Protein AF-A0A7Y2XX46-F1 (afdb_monomer_lite)

Secondary structure (DSSP, 8-state):
--PPP------------HHHHHHHHHHHHHHHHHHHHHHH---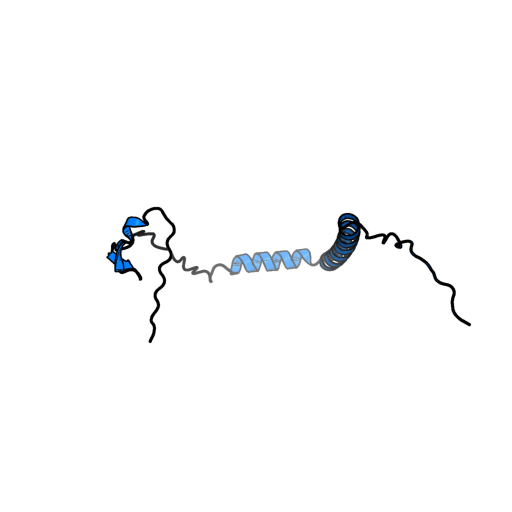-TTHHHHHHHHHHHHHH-TTS------------PPPPP-EEE-TT--EEEGGGGTTS----------

Structure (mmCIF, N/CA/C/O backbone):
data_AF-A0A7Y2XX46-F1
#
_entry.id   AF-A0A7Y2XX46-F1
#
loop_
_atom_site.group_PDB
_atom_site.id
_atom_site.type_symbol
_atom_site.label_atom_id
_atom_site.label_alt_id
_atom_site.label_comp_id
_atom_site.label_asym_id
_atom_site.label_entity_id
_atom_site.label_seq_id
_atom_site.pdbx_PDB_ins_code
_atom_site.Cartn_x
_atom_site.Cartn_y
_atom_site.Cartn_z
_atom_site.occupancy
_atom_site.B_iso_or_equiv
_atom_site.auth_seq_id
_atom_site.auth_comp_id
_atom_site.auth_asym_id
_atom_site.auth_atom_id
_atom_site.pdbx_PDB_model_num
ATOM 1 N N . MET A 1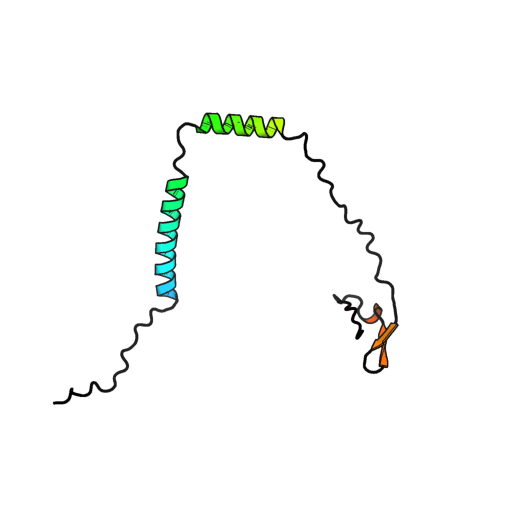 1 ? 26.111 -65.029 11.419 1.00 38.31 1 MET A N 1
ATOM 2 C CA . MET A 1 1 ? 25.556 -64.740 12.758 1.00 38.31 1 MET A CA 1
ATOM 3 C C . MET A 1 1 ? 25.451 -63.223 12.904 1.00 38.31 1 MET A C 1
ATOM 5 O O . MET A 1 1 ? 26.468 -62.581 13.097 1.00 38.31 1 MET A O 1
ATOM 9 N N . THR A 1 2 ? 24.393 -62.580 12.409 1.00 41.88 2 THR A N 1
ATOM 10 C CA . THR A 1 2 ? 23.126 -62.255 13.111 1.00 41.88 2 THR A CA 1
ATOM 11 C C . THR A 1 2 ? 23.346 -61.487 14.418 1.00 41.88 2 THR A C 1
ATOM 13 O O . THR A 1 2 ? 23.600 -62.084 15.461 1.00 41.88 2 THR A O 1
ATOM 16 N N . LEU A 1 3 ? 23.259 -60.157 14.315 1.00 48.88 3 LEU A N 1
ATOM 17 C CA . LEU A 1 3 ? 23.200 -59.212 15.432 1.00 48.88 3 LEU A CA 1
ATOM 18 C C . LEU A 1 3 ? 21.929 -59.459 16.272 1.00 48.88 3 LEU A C 1
ATOM 20 O O . LEU A 1 3 ? 20.891 -59.782 15.689 1.00 48.88 3 LEU A O 1
ATOM 24 N N . PRO A 1 4 ? 21.976 -59.302 17.608 1.00 58.38 4 PRO A N 1
ATOM 25 C CA . PRO A 1 4 ? 20.777 -59.326 18.439 1.00 58.38 4 PRO A CA 1
ATOM 26 C C . PRO A 1 4 ? 19.912 -58.065 18.224 1.00 58.38 4 PRO A C 1
ATOM 28 O O . PRO A 1 4 ? 20.443 -57.009 17.867 1.00 58.38 4 PRO A O 1
ATOM 31 N N . PRO A 1 5 ? 18.588 -58.155 18.450 1.00 49.84 5 PRO A N 1
ATOM 32 C CA . PRO A 1 5 ? 17.661 -57.051 18.250 1.00 49.84 5 PRO A CA 1
ATOM 33 C C . PRO A 1 5 ? 17.722 -56.089 19.442 1.00 49.84 5 PRO A C 1
ATOM 35 O O . PRO A 1 5 ? 17.411 -56.465 20.571 1.00 49.84 5 PRO A O 1
ATOM 38 N N . CYS A 1 6 ? 18.078 -54.829 19.198 1.00 46.66 6 CYS A N 1
ATOM 39 C CA . CYS A 1 6 ? 17.788 -53.761 20.150 1.00 46.66 6 CYS A CA 1
ATOM 40 C C . CYS A 1 6 ? 16.322 -53.367 19.974 1.00 46.66 6 CYS A C 1
ATOM 42 O O . CYS A 1 6 ? 15.992 -52.519 19.149 1.00 46.66 6 CYS A O 1
ATOM 44 N N . GLY A 1 7 ? 15.454 -54.047 20.722 1.00 43.91 7 GLY A N 1
ATOM 45 C CA . GLY A 1 7 ? 14.065 -53.656 20.892 1.00 43.91 7 GLY A CA 1
ATOM 46 C C . GLY A 1 7 ? 13.963 -52.290 21.568 1.00 43.91 7 GLY A C 1
ATOM 47 O O . GLY A 1 7 ? 14.549 -52.050 22.623 1.00 43.91 7 GLY A O 1
ATOM 48 N N . ASP A 1 8 ? 13.226 -51.402 20.912 1.00 53.75 8 ASP A N 1
ATOM 49 C CA . ASP A 1 8 ? 12.020 -50.771 21.446 1.00 53.75 8 ASP A CA 1
ATOM 50 C C . ASP A 1 8 ? 12.105 -50.244 22.884 1.00 53.75 8 ASP A C 1
ATOM 52 O O . ASP A 1 8 ? 11.287 -50.534 23.755 1.00 53.75 8 ASP A O 1
ATOM 56 N N . SER A 1 9 ? 13.065 -49.360 23.118 1.00 51.22 9 SER A N 1
ATOM 57 C CA . SER A 1 9 ? 12.806 -48.197 23.957 1.00 51.22 9 SER A CA 1
ATOM 58 C C . SER A 1 9 ? 13.076 -46.984 23.090 1.00 51.22 9 SER A C 1
ATOM 60 O O . SER A 1 9 ? 14.189 -46.885 22.564 1.00 51.22 9 SER A O 1
ATOM 62 N N . PRO A 1 10 ? 12.104 -46.071 22.886 1.00 47.88 10 PRO A N 1
ATOM 63 C CA . PRO A 1 10 ? 12.418 -44.827 22.221 1.00 47.88 10 PRO A CA 1
ATOM 64 C C . PRO A 1 10 ? 13.515 -44.193 23.062 1.00 47.88 10 PRO A C 1
ATOM 66 O O . PRO A 1 10 ? 13.294 -43.850 24.226 1.00 47.88 10 PRO A O 1
ATOM 69 N N . ALA A 1 11 ? 14.716 -44.103 22.481 1.00 49.25 11 ALA A N 1
ATOM 70 C CA . ALA A 1 11 ? 15.733 -43.186 22.937 1.00 49.25 11 ALA A CA 1
ATOM 71 C C . ALA A 1 11 ? 14.975 -41.884 23.142 1.00 49.25 11 ALA A C 1
ATOM 73 O O . ALA A 1 11 ? 14.457 -41.311 22.181 1.00 49.25 11 ALA A O 1
ATOM 74 N N . ARG A 1 12 ? 14.765 -41.521 24.411 1.00 46.00 12 ARG A N 1
ATOM 75 C CA . ARG A 1 12 ? 14.126 -40.275 24.785 1.00 46.00 12 ARG A CA 1
ATOM 76 C C . ARG A 1 12 ? 15.081 -39.250 24.220 1.00 46.00 12 ARG A C 1
ATOM 78 O O . ARG A 1 12 ? 16.130 -39.005 24.809 1.00 46.00 12 ARG A O 1
ATOM 85 N N . ALA A 1 13 ? 14.790 -38.808 23.000 1.00 45.38 13 ALA A N 1
ATOM 86 C CA . ALA A 1 13 ? 15.563 -37.811 22.318 1.00 45.38 13 ALA A CA 1
ATOM 87 C C . ALA A 1 13 ? 15.600 -36.675 23.323 1.00 45.38 13 ALA A C 1
ATOM 89 O O . ALA A 1 13 ? 14.556 -36.133 23.693 1.00 45.38 13 ALA A O 1
ATOM 90 N N . TYR A 1 14 ? 16.783 -36.406 23.865 1.00 48.09 14 TYR A N 1
ATOM 91 C CA . TYR A 1 14 ? 17.026 -35.146 24.523 1.00 48.09 14 TYR A CA 1
ATOM 92 C C . TYR A 1 14 ? 16.926 -34.131 23.390 1.00 48.09 14 TYR A C 1
ATOM 94 O O . TYR A 1 14 ? 17.906 -33.813 22.727 1.00 48.09 14 TYR A O 1
ATOM 102 N N . THR A 1 15 ? 15.692 -33.763 23.053 1.00 52.69 15 THR A N 1
ATOM 103 C CA . THR A 1 15 ? 15.393 -32.612 22.233 1.00 52.69 15 THR A CA 1
ATOM 104 C C . THR A 1 15 ? 15.639 -31.461 23.189 1.00 52.69 15 THR A C 1
ATOM 106 O O . THR A 1 15 ? 14.835 -31.291 24.114 1.00 52.69 15 THR A O 1
ATOM 109 N N . PRO A 1 16 ? 16.767 -30.741 23.075 1.00 54.69 16 PRO A N 1
ATOM 110 C CA . PRO A 1 16 ? 16.936 -29.541 23.871 1.00 54.69 16 PRO A CA 1
ATOM 111 C C . PRO A 1 16 ? 15.699 -28.683 23.616 1.00 54.69 16 PRO A C 1
ATOM 113 O O . PRO A 1 16 ? 15.259 -28.543 22.468 1.00 54.69 16 PRO A O 1
ATOM 116 N N . SER A 1 17 ? 15.068 -28.203 24.689 1.00 59.69 17 SER A N 1
ATOM 117 C CA . SER A 1 17 ? 13.914 -27.334 24.515 1.00 59.69 17 SER A CA 1
ATOM 118 C C . SER A 1 17 ? 14.369 -26.130 23.692 1.00 59.69 17 SER A C 1
ATOM 120 O O . SER A 1 17 ? 15.533 -25.725 23.764 1.00 59.69 17 SER A O 1
ATOM 122 N N . MET A 1 18 ? 13.472 -25.546 22.897 1.00 57.19 18 MET A N 1
ATOM 123 C CA . MET A 1 18 ? 13.805 -24.376 22.074 1.00 57.19 18 MET A CA 1
ATOM 124 C C . MET A 1 18 ? 14.480 -23.269 22.911 1.00 57.19 18 MET A C 1
ATOM 126 O O . MET A 1 18 ? 15.323 -22.536 22.411 1.00 57.19 18 MET A O 1
ATOM 130 N N . ASN A 1 19 ? 14.186 -23.210 24.215 1.00 59.97 19 ASN A N 1
ATOM 131 C CA . ASN A 1 19 ? 14.776 -22.268 25.162 1.00 59.97 19 ASN A CA 1
ATOM 132 C C . ASN A 1 19 ? 16.262 -22.544 25.472 1.00 59.97 19 ASN A C 1
ATOM 134 O O . ASN A 1 19 ? 17.027 -21.595 25.644 1.00 59.97 19 ASN A O 1
ATOM 138 N N . ASP A 1 20 ? 16.697 -23.807 25.485 1.00 59.88 20 ASP A N 1
ATOM 139 C CA . ASP A 1 20 ? 18.093 -24.191 25.747 1.00 59.88 20 ASP A CA 1
ATOM 140 C C . ASP A 1 20 ? 18.990 -23.943 24.526 1.00 59.88 20 ASP A C 1
ATOM 142 O O . ASP A 1 20 ? 20.129 -23.499 24.661 1.00 59.88 20 ASP A O 1
ATOM 146 N N . LEU A 1 21 ? 18.458 -24.141 23.316 1.00 57.97 21 LEU A N 1
ATOM 147 C CA . LEU A 1 21 ? 19.148 -23.745 22.083 1.00 57.97 21 LEU A CA 1
ATOM 148 C C . LEU A 1 21 ? 19.207 -22.221 21.938 1.00 57.97 21 LEU A C 1
ATOM 150 O O . LEU A 1 21 ? 20.245 -21.679 21.559 1.00 57.97 21 LEU A O 1
ATOM 154 N N . ASN A 1 22 ? 18.131 -21.518 22.299 1.00 58.56 22 ASN A N 1
ATOM 155 C CA . ASN A 1 22 ? 18.096 -20.058 22.254 1.00 58.56 22 ASN A CA 1
ATOM 156 C C . ASN A 1 22 ? 19.090 -19.421 23.235 1.00 58.56 22 ASN A C 1
ATOM 158 O O . ASN A 1 22 ? 19.658 -18.381 22.913 1.00 58.56 22 ASN A O 1
ATOM 162 N N . SER A 1 23 ? 19.350 -20.031 24.396 1.00 60.12 23 SER A N 1
ATOM 163 C CA . SER A 1 23 ? 20.339 -19.502 25.344 1.00 60.12 23 SER A CA 1
ATOM 164 C C . SER A 1 23 ? 21.777 -19.685 24.842 1.00 60.12 23 SER A C 1
ATOM 166 O O . SER A 1 23 ? 22.559 -18.734 24.872 1.00 60.12 23 SER A O 1
ATOM 168 N N . LEU A 1 24 ? 22.116 -20.853 24.287 1.00 57.91 24 LEU A N 1
ATOM 169 C CA . LEU A 1 24 ? 23.459 -21.133 23.764 1.00 57.91 24 LEU A CA 1
ATOM 170 C C . LEU A 1 24 ? 23.773 -20.363 22.471 1.00 57.91 24 LEU A C 1
ATOM 172 O O . LEU A 1 24 ? 24.897 -19.887 22.299 1.00 57.91 24 LEU A O 1
ATOM 176 N N . ILE A 1 25 ? 22.789 -20.190 21.581 1.00 60.12 25 ILE A N 1
ATOM 177 C CA . ILE A 1 25 ? 22.938 -19.373 20.365 1.00 60.12 25 ILE A CA 1
ATOM 178 C C . ILE A 1 25 ? 23.104 -17.897 20.738 1.00 60.12 25 ILE A C 1
ATOM 180 O O . ILE A 1 25 ? 23.987 -17.229 20.201 1.00 60.12 25 ILE A O 1
ATOM 184 N N . ASN A 1 26 ? 22.303 -17.388 21.679 1.00 57.94 26 ASN A N 1
ATOM 185 C CA . ASN A 1 26 ? 22.350 -15.982 22.071 1.00 57.94 26 ASN A CA 1
ATOM 186 C C . ASN A 1 26 ? 23.669 -15.634 22.782 1.00 57.94 26 ASN A C 1
ATOM 188 O O . ASN A 1 26 ? 24.323 -14.663 22.415 1.00 57.94 26 ASN A O 1
ATOM 192 N N . VAL A 1 27 ? 24.143 -16.468 23.714 1.00 62.47 27 VAL A N 1
ATOM 193 C CA . VAL A 1 27 ? 25.390 -16.189 24.453 1.00 62.47 27 VAL A CA 1
ATOM 194 C C . VAL A 1 27 ? 26.625 -16.235 23.545 1.00 62.47 27 VAL A C 1
ATOM 196 O O . VAL A 1 27 ? 27.466 -15.338 23.605 1.00 62.47 27 VAL A O 1
ATOM 199 N N . ASN A 1 28 ? 26.730 -17.22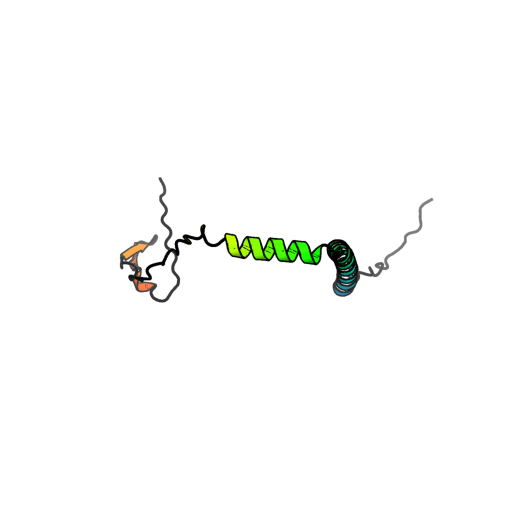1 22.647 1.00 68.44 28 ASN A N 1
ATOM 200 C CA . ASN A 1 28 ? 27.878 -17.301 21.735 1.00 68.44 28 ASN A CA 1
ATOM 201 C C . ASN A 1 28 ? 27.851 -16.212 20.656 1.00 68.44 28 ASN A C 1
ATOM 203 O O . ASN A 1 28 ? 28.904 -15.688 20.287 1.00 68.44 28 ASN A O 1
ATOM 207 N N . CYS A 1 29 ? 26.662 -15.836 20.176 1.00 61.62 29 CYS A N 1
ATOM 208 C CA . CYS A 1 29 ? 26.523 -14.751 19.211 1.00 61.62 29 CYS A CA 1
ATOM 209 C C . CYS A 1 29 ? 26.885 -13.401 19.843 1.00 61.62 29 CYS A C 1
ATOM 211 O O . CYS A 1 29 ? 27.634 -12.629 19.247 1.00 61.62 29 CYS A O 1
ATOM 213 N N . MET A 1 30 ? 26.450 -13.146 21.079 1.00 67.56 30 MET A N 1
ATOM 214 C CA . MET A 1 30 ? 26.755 -11.899 21.783 1.00 67.56 30 MET A CA 1
ATOM 215 C C . MET A 1 30 ? 28.246 -11.749 22.098 1.00 67.56 30 MET A C 1
ATOM 217 O O . MET A 1 30 ? 28.791 -10.668 21.892 1.00 67.56 30 MET A O 1
ATOM 221 N N . ASN A 1 31 ? 28.936 -12.828 22.479 1.00 69.62 31 ASN A N 1
ATOM 222 C CA . ASN A 1 31 ? 30.388 -12.788 22.691 1.00 69.62 31 ASN A CA 1
ATOM 223 C C . ASN A 1 31 ? 31.163 -12.572 21.376 1.00 69.62 31 ASN A C 1
ATOM 225 O O . ASN A 1 31 ? 32.127 -11.809 21.341 1.00 69.62 31 ASN A O 1
ATOM 229 N N . TYR A 1 32 ? 30.719 -13.179 20.267 1.00 68.00 32 TYR A N 1
ATOM 230 C CA . TYR A 1 32 ? 31.300 -12.934 18.940 1.00 68.00 32 TYR A CA 1
ATOM 231 C C . TYR A 1 32 ? 31.080 -11.488 18.465 1.00 68.00 32 TYR A C 1
ATOM 233 O O . TYR A 1 32 ? 31.970 -10.876 17.870 1.00 68.00 32 TYR A O 1
ATOM 241 N N . VAL A 1 33 ? 29.902 -10.925 18.742 1.00 69.69 33 VAL A N 1
ATOM 242 C CA . VAL A 1 33 ? 29.571 -9.531 18.433 1.00 69.69 33 VAL A CA 1
ATOM 243 C C . VAL A 1 33 ? 30.395 -8.573 19.297 1.00 69.69 33 VAL A C 1
ATOM 245 O O . VAL A 1 33 ? 30.965 -7.630 18.751 1.00 69.69 33 VAL A O 1
ATOM 248 N N . GLU A 1 34 ? 30.540 -8.829 20.600 1.00 69.56 34 GLU A N 1
ATOM 249 C CA . GLU A 1 34 ? 31.354 -8.000 21.498 1.00 69.56 34 GLU A CA 1
ATOM 250 C C . GLU A 1 34 ? 32.822 -7.935 21.075 1.00 69.56 34 GLU A C 1
ATOM 252 O O . GLU A 1 34 ? 33.383 -6.842 20.999 1.00 69.56 34 GLU A O 1
ATOM 257 N N . GLU A 1 35 ? 33.448 -9.071 20.766 1.00 67.38 35 GLU A N 1
ATOM 258 C CA . GLU A 1 35 ? 34.859 -9.092 20.359 1.00 67.38 35 GLU A CA 1
ATOM 259 C C . GLU A 1 35 ? 35.077 -8.329 19.043 1.00 67.38 35 GLU A C 1
ATOM 261 O O . GLU A 1 35 ? 36.031 -7.560 18.896 1.00 67.38 35 GLU A O 1
ATOM 266 N N . LYS A 1 36 ? 34.131 -8.435 18.104 1.00 61.69 36 LYS A N 1
ATOM 267 C CA . LYS A 1 36 ? 34.176 -7.700 16.831 1.00 61.69 36 LYS A CA 1
ATOM 268 C C . LYS A 1 36 ? 33.906 -6.198 17.005 1.00 61.69 36 LYS A C 1
ATOM 270 O O . LYS A 1 36 ? 34.439 -5.389 16.241 1.00 61.69 36 LYS A O 1
ATOM 275 N N . ILE A 1 37 ? 33.114 -5.818 18.011 1.00 64.50 37 ILE A N 1
ATOM 276 C CA . ILE A 1 37 ? 32.871 -4.423 18.405 1.00 64.50 37 ILE A CA 1
ATOM 277 C C . ILE A 1 37 ? 34.113 -3.833 19.088 1.00 64.50 37 ILE A C 1
ATOM 279 O O . ILE A 1 37 ? 34.549 -2.747 18.706 1.00 64.50 37 ILE A O 1
ATOM 283 N N . LYS A 1 38 ? 34.750 -4.560 20.017 1.00 60.88 38 LYS A N 1
ATOM 284 C CA . LYS A 1 38 ? 35.987 -4.131 20.699 1.00 60.88 38 LYS A CA 1
ATOM 285 C C . LYS A 1 38 ? 37.141 -3.943 19.716 1.00 60.88 38 LYS A C 1
ATOM 287 O O . LYS A 1 38 ? 37.852 -2.944 19.793 1.00 60.88 38 LYS A O 1
ATOM 292 N N . GLN A 1 39 ? 37.264 -4.823 18.720 1.00 64.62 39 GLN A N 1
ATOM 293 C CA . GLN A 1 39 ? 38.274 -4.694 17.664 1.00 64.62 39 GLN A CA 1
ATOM 294 C C . GLN A 1 39 ? 38.061 -3.452 16.773 1.00 64.62 39 GLN A C 1
ATOM 296 O O . GLN A 1 39 ? 39.023 -2.918 16.222 1.00 64.62 39 GLN A O 1
ATOM 301 N N . LYS A 1 40 ? 36.821 -2.951 16.660 1.00 57.00 40 LYS A N 1
ATOM 302 C CA . LYS A 1 40 ? 36.489 -1.693 15.962 1.00 57.00 40 LYS A CA 1
ATOM 303 C C . LYS A 1 40 ? 36.486 -0.449 16.860 1.00 57.00 40 LYS A C 1
ATOM 305 O O . LYS A 1 40 ? 36.402 0.655 16.331 1.00 57.00 40 LYS A O 1
ATOM 310 N N . LEU A 1 41 ? 36.616 -0.614 18.178 1.00 61.03 41 LEU A N 1
ATOM 311 C CA . LEU A 1 41 ? 36.703 0.462 19.175 1.00 61.03 41 LEU A CA 1
ATOM 312 C C . LEU A 1 41 ? 38.128 0.662 19.718 1.00 61.03 41 LEU A C 1
ATOM 314 O O . LEU A 1 41 ? 38.315 1.356 20.715 1.00 61.03 41 LEU A O 1
ATOM 318 N N . ASN A 1 42 ? 39.152 0.104 19.060 1.00 53.75 42 ASN A N 1
ATOM 319 C CA . ASN A 1 42 ? 40.529 0.542 19.273 1.00 53.75 42 ASN A CA 1
ATOM 320 C C . ASN A 1 42 ? 40.679 1.947 18.677 1.00 53.75 42 ASN A C 1
ATOM 322 O O . ASN A 1 42 ? 40.893 2.101 17.476 1.00 53.75 42 ASN A O 1
ATOM 326 N N . ILE A 1 43 ? 40.475 2.960 19.516 1.00 60.56 43 ILE A N 1
ATOM 327 C CA . ILE A 1 43 ? 40.547 4.376 19.166 1.00 60.56 43 ILE A CA 1
ATOM 328 C C . ILE A 1 43 ? 41.989 4.845 19.434 1.00 60.56 43 ILE A C 1
ATOM 330 O O . ILE A 1 43 ? 42.348 5.078 20.590 1.00 60.56 43 ILE A O 1
ATOM 334 N N . PRO A 1 44 ? 42.851 4.958 18.404 1.00 53.59 44 PRO A N 1
ATOM 335 C CA . PRO A 1 44 ? 44.208 5.473 18.562 1.00 53.59 44 PRO A CA 1
ATOM 336 C C . PRO A 1 44 ? 44.179 6.981 18.868 1.00 53.59 44 PRO A C 1
ATOM 338 O O . PRO A 1 44 ? 43.196 7.658 18.573 1.00 53.59 44 PRO A O 1
ATOM 341 N N . GLN A 1 45 ? 45.278 7.537 19.397 1.00 63.03 45 GLN A N 1
ATOM 342 C CA . GLN A 1 45 ? 45.462 8.941 19.838 1.00 63.03 45 GLN A CA 1
ATOM 343 C C . GLN A 1 45 ? 45.139 10.057 18.806 1.00 63.03 45 GLN A C 1
ATOM 345 O O . GLN A 1 45 ? 45.386 11.235 19.051 1.00 63.03 45 GLN A O 1
ATOM 350 N N . HIS A 1 46 ? 44.594 9.715 17.640 1.00 57.47 46 HIS A N 1
ATOM 351 C CA . HIS A 1 46 ? 44.163 10.607 16.567 1.00 57.47 46 HIS A CA 1
ATOM 352 C C . HIS A 1 46 ? 42.772 11.238 16.793 1.00 57.47 46 HIS A C 1
ATOM 354 O O . HIS A 1 46 ? 42.300 11.973 15.924 1.00 57.47 46 HIS A O 1
ATOM 360 N N . ASN A 1 47 ? 42.140 11.026 17.960 1.00 62.22 47 ASN A N 1
ATOM 361 C CA . ASN A 1 47 ? 40.858 11.645 18.347 1.00 62.22 47 ASN A CA 1
ATOM 362 C C . ASN A 1 47 ? 40.829 13.170 18.158 1.00 62.22 47 ASN A C 1
ATOM 364 O O . ASN A 1 47 ? 39.801 13.724 17.779 1.00 62.22 47 ASN A O 1
ATOM 368 N N . SER A 1 48 ? 41.964 13.843 18.365 1.00 66.44 48 SER A N 1
ATOM 369 C CA . SER A 1 48 ? 42.051 15.298 18.212 1.00 66.44 48 SER A CA 1
ATOM 370 C C . SER A 1 48 ? 41.999 15.742 16.741 1.00 66.44 48 SER A C 1
ATOM 372 O O . SER A 1 48 ? 41.369 16.740 16.410 1.00 66.44 48 SER A O 1
ATOM 374 N N . VAL A 1 49 ? 42.590 14.966 15.825 1.00 78.50 49 VAL A N 1
ATOM 375 C CA . VAL A 1 49 ? 42.607 15.293 14.386 1.00 78.50 49 VAL A CA 1
ATOM 376 C C . VAL A 1 49 ? 41.254 14.993 13.742 1.00 78.50 49 VAL A C 1
ATOM 378 O O . VAL A 1 49 ? 40.763 15.778 12.935 1.00 78.50 49 VAL A O 1
ATOM 381 N N . ILE A 1 50 ? 40.616 13.892 14.145 1.00 80.50 50 ILE A N 1
ATOM 382 C CA . ILE A 1 50 ? 39.279 13.512 13.670 1.00 80.50 50 ILE A CA 1
ATOM 383 C C . ILE A 1 50 ? 38.249 14.575 14.067 1.00 80.50 50 ILE A C 1
ATOM 385 O O . ILE A 1 50 ? 37.413 14.949 13.247 1.00 80.50 50 ILE A O 1
ATOM 389 N N . LEU A 1 51 ? 38.350 15.116 15.286 1.00 75.31 51 LEU A N 1
ATOM 390 C CA . LEU A 1 51 ? 37.461 16.174 15.758 1.00 75.31 51 LEU A CA 1
ATOM 391 C C . LEU A 1 51 ? 37.625 17.460 14.940 1.00 75.31 51 LEU A C 1
ATOM 393 O O . LEU A 1 51 ? 36.625 18.063 14.567 1.00 75.31 51 LEU A O 1
ATOM 397 N N . VAL A 1 52 ? 38.858 17.836 14.586 1.00 81.88 52 VAL A N 1
ATOM 398 C CA . VAL A 1 52 ? 39.130 19.016 13.747 1.00 81.88 52 VAL A CA 1
ATOM 399 C C . VAL A 1 52 ? 38.595 18.838 12.324 1.00 81.88 52 VAL A C 1
ATOM 401 O O . VAL A 1 52 ? 37.958 19.749 11.804 1.00 81.88 52 VAL A O 1
ATOM 404 N N . ILE A 1 53 ? 38.782 17.667 11.705 1.00 82.75 53 ILE A N 1
ATOM 405 C CA . ILE A 1 53 ? 38.263 17.380 10.355 1.00 82.75 53 ILE A CA 1
ATOM 406 C C . ILE A 1 53 ? 36.728 17.393 10.343 1.00 82.75 53 ILE A C 1
ATOM 408 O O . ILE A 1 53 ? 36.121 17.931 9.418 1.00 82.75 53 ILE A O 1
ATOM 412 N N . LEU A 1 54 ? 36.096 16.853 11.387 1.00 80.38 54 LEU A N 1
ATOM 413 C CA . LEU A 1 54 ? 34.642 16.830 11.527 1.00 80.38 54 LEU A CA 1
ATOM 414 C C . LEU A 1 54 ? 34.069 18.243 11.735 1.00 80.38 54 LEU A C 1
ATOM 416 O O . LEU A 1 54 ? 33.084 18.601 11.091 1.00 80.38 54 LEU A O 1
ATOM 420 N N . LEU A 1 55 ? 34.721 19.076 12.553 1.00 80.94 55 LEU A N 1
ATOM 421 C CA . LEU A 1 55 ? 34.326 20.475 12.773 1.00 80.94 55 LEU A CA 1
ATOM 422 C C . LEU A 1 55 ? 34.488 21.322 11.504 1.00 80.94 55 LEU A C 1
ATOM 424 O O . LEU A 1 55 ? 33.601 22.104 11.164 1.00 80.94 55 LEU A O 1
ATOM 428 N N . PHE A 1 56 ? 35.593 21.135 10.777 1.00 80.31 56 PHE A N 1
ATOM 429 C CA . PHE A 1 56 ? 35.876 21.874 9.546 1.00 80.31 56 PHE A CA 1
ATOM 430 C C . PHE A 1 56 ? 34.960 21.447 8.393 1.00 80.31 56 PHE A C 1
ATOM 432 O O . PHE A 1 56 ? 34.489 22.295 7.641 1.00 80.31 56 PHE A O 1
ATOM 439 N N . GLY A 1 57 ? 34.641 20.151 8.298 1.00 77.12 57 GLY A N 1
ATOM 440 C CA . GLY A 1 57 ? 33.642 19.635 7.366 1.00 77.12 57 GLY A CA 1
ATOM 441 C C . GLY A 1 57 ? 32.276 20.271 7.616 1.00 77.12 57 GLY A C 1
ATOM 442 O O . GLY A 1 57 ? 31.725 20.907 6.728 1.00 77.12 57 GLY A O 1
ATOM 443 N N . ILE A 1 58 ? 31.754 20.199 8.842 1.00 76.81 58 ILE A N 1
ATOM 444 C CA . ILE A 1 58 ? 30.427 20.749 9.169 1.00 76.81 58 ILE A CA 1
ATOM 445 C C . ILE A 1 58 ? 30.351 22.268 8.915 1.00 76.81 58 ILE A C 1
ATOM 447 O O . ILE A 1 58 ? 29.329 22.748 8.429 1.00 76.81 58 ILE A O 1
ATOM 451 N N . LEU A 1 59 ? 31.433 23.017 9.173 1.00 73.88 59 LEU A N 1
ATOM 452 C CA . LEU A 1 59 ? 31.509 24.460 8.899 1.00 73.88 59 LEU A CA 1
ATOM 453 C C . LEU A 1 59 ? 31.543 24.808 7.399 1.00 73.88 59 LEU A C 1
ATOM 455 O O . LEU A 1 59 ? 31.027 25.856 7.016 1.00 73.88 59 LEU A O 1
ATOM 459 N N . PHE A 1 60 ? 32.114 23.946 6.551 1.00 66.81 60 PHE A N 1
ATOM 460 C CA . PHE A 1 60 ? 32.213 24.166 5.098 1.00 66.81 60 PHE A CA 1
ATOM 461 C C . PHE A 1 60 ? 31.114 23.476 4.269 1.00 66.81 60 PHE A C 1
ATOM 463 O O . PHE A 1 60 ? 31.005 23.739 3.072 1.00 66.81 60 PHE A O 1
ATOM 470 N N . LEU A 1 61 ? 30.261 22.644 4.876 1.00 65.62 61 LEU A N 1
ATOM 471 C CA . LEU A 1 61 ? 29.185 21.924 4.185 1.00 65.62 61 LEU A CA 1
ATOM 472 C C . LEU A 1 61 ? 27.872 22.693 3.859 1.00 65.62 61 LEU A C 1
ATOM 474 O O . LEU A 1 61 ? 27.089 22.134 3.087 1.00 65.62 61 LEU A O 1
ATOM 478 N N . PRO A 1 62 ? 27.540 23.914 4.345 1.00 61.88 62 PRO A N 1
ATOM 479 C CA . PRO A 1 62 ? 26.165 24.410 4.202 1.00 61.88 62 PRO A CA 1
ATOM 480 C C . PRO A 1 62 ? 25.828 25.050 2.840 1.00 61.88 62 PRO A C 1
ATOM 482 O O . PRO A 1 62 ? 24.761 25.637 2.698 1.00 61.88 62 PRO A O 1
ATOM 485 N N . SER A 1 63 ? 26.675 24.939 1.811 1.00 64.56 63 SER A N 1
ATOM 486 C CA . SER A 1 63 ? 26.399 25.525 0.482 1.00 64.56 63 SER A CA 1
ATOM 487 C C . SER A 1 63 ? 25.689 24.589 -0.512 1.00 64.56 63 SER A C 1
ATOM 489 O O . SER A 1 63 ? 25.397 25.014 -1.627 1.00 64.56 63 SER A O 1
ATOM 491 N N . LEU A 1 64 ? 25.364 23.343 -0.137 1.00 61.16 64 LEU A N 1
ATOM 492 C CA . LEU A 1 64 ? 24.776 22.352 -1.059 1.00 61.16 64 LEU A CA 1
ATOM 493 C C . LEU A 1 64 ? 23.400 21.792 -0.662 1.00 61.16 64 LEU A C 1
ATOM 495 O O . LEU A 1 64 ? 23.003 20.744 -1.166 1.00 61.16 64 LEU A O 1
ATOM 499 N N . SER A 1 65 ? 22.619 22.468 0.182 1.00 66.12 65 SER A N 1
ATOM 500 C CA . SER A 1 65 ? 21.260 21.998 0.494 1.00 66.12 65 SER A CA 1
ATOM 501 C C . SER A 1 65 ? 20.179 22.959 0.009 1.00 66.12 65 SER A C 1
ATOM 503 O O . SER A 1 65 ? 19.545 23.649 0.802 1.00 66.12 65 SER A O 1
ATOM 505 N N . ASN A 1 66 ? 19.891 22.928 -1.294 1.00 65.56 66 ASN A N 1
ATOM 506 C CA . ASN A 1 66 ? 18.528 23.18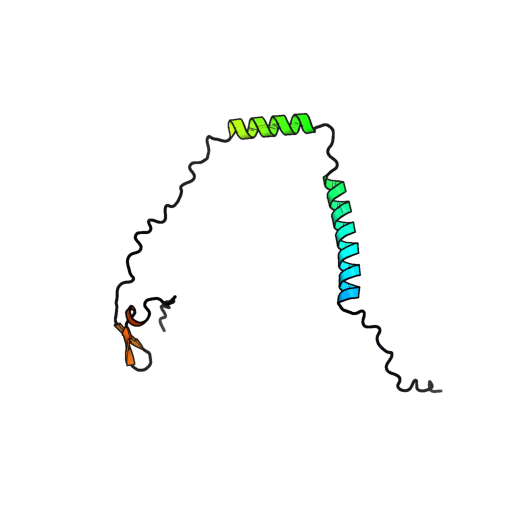4 -1.760 1.00 65.56 66 ASN A CA 1
ATOM 507 C C . ASN A 1 66 ? 17.742 21.881 -1.594 1.00 65.56 66 ASN A C 1
ATOM 509 O O . ASN A 1 66 ? 17.500 21.161 -2.560 1.00 65.56 66 ASN A O 1
ATOM 513 N N . ALA A 1 67 ? 17.402 21.529 -0.351 1.00 69.69 67 ALA A N 1
ATOM 514 C CA . ALA A 1 67 ? 16.444 20.461 -0.118 1.00 69.69 67 ALA A CA 1
ATOM 515 C C . ALA A 1 67 ? 15.082 20.977 -0.592 1.00 69.69 67 ALA A C 1
ATOM 517 O O . ALA A 1 67 ? 14.418 21.751 0.098 1.00 69.69 67 ALA A O 1
ATOM 518 N N . SER A 1 68 ? 14.698 20.608 -1.811 1.00 67.81 68 SER A N 1
ATOM 519 C CA . SER A 1 68 ? 13.357 20.851 -2.323 1.00 67.81 68 SER A CA 1
ATOM 520 C C . SER A 1 68 ? 12.396 20.034 -1.467 1.00 67.81 68 SER A C 1
ATOM 522 O O . SER A 1 68 ? 12.247 18.828 -1.658 1.00 67.81 68 SER A O 1
ATOM 524 N N . TYR A 1 69 ? 11.778 20.670 -0.475 1.00 66.25 69 TYR A N 1
ATOM 525 C CA . TYR A 1 69 ? 10.647 20.066 0.201 1.00 66.25 69 TYR A CA 1
ATOM 526 C C . TYR A 1 69 ? 9.514 20.022 -0.824 1.00 66.25 69 TYR A C 1
ATOM 528 O O . TYR A 1 69 ? 9.016 21.050 -1.279 1.00 66.25 69 TYR A O 1
ATOM 536 N N . VAL A 1 70 ? 9.136 18.818 -1.246 1.00 72.62 70 VAL A N 1
ATOM 537 C CA . VAL A 1 70 ? 7.857 18.629 -1.923 1.00 72.62 70 VAL A CA 1
ATOM 538 C C . VAL A 1 70 ? 6.806 18.872 -0.852 1.00 72.62 70 VAL A C 1
ATOM 540 O O . VAL A 1 70 ? 6.508 17.997 -0.039 1.00 72.62 70 VAL A O 1
ATOM 543 N N . SER A 1 71 ? 6.287 20.096 -0.789 1.00 70.69 71 SER A N 1
ATOM 544 C CA . SER A 1 71 ? 5.056 20.355 -0.065 1.00 70.69 71 SER A CA 1
ATOM 545 C C . SER A 1 71 ? 3.962 19.622 -0.826 1.00 70.69 71 SER A C 1
ATOM 547 O O . SER A 1 71 ? 3.534 20.040 -1.902 1.00 70.69 71 SER A O 1
ATOM 549 N N . ILE A 1 72 ? 3.529 18.480 -0.291 1.00 69.56 72 ILE A N 1
ATOM 550 C CA . ILE A 1 72 ? 2.272 17.883 -0.722 1.00 69.56 72 ILE A CA 1
ATOM 551 C C . ILE A 1 72 ? 1.202 18.897 -0.335 1.00 69.56 72 ILE A C 1
ATOM 553 O O . ILE A 1 72 ? 0.791 18.972 0.826 1.00 69.56 72 ILE A O 1
ATOM 557 N N . GLN A 1 73 ? 0.828 19.744 -1.298 1.00 66.25 73 GLN A N 1
ATOM 558 C CA . GLN A 1 73 ? -0.317 20.625 -1.174 1.00 66.25 73 GLN A CA 1
ATOM 559 C C . GLN A 1 73 ? -1.497 19.719 -0.865 1.00 66.25 73 GLN A C 1
ATOM 561 O O . GLN A 1 73 ? -1.973 18.957 -1.699 1.00 66.25 73 GLN A O 1
ATOM 566 N N . THR A 1 74 ? -1.895 19.743 0.400 1.00 63.50 74 THR A N 1
ATOM 567 C CA . THR A 1 74 ? -3.020 18.988 0.931 1.00 63.50 74 THR A CA 1
ATOM 568 C C . THR A 1 74 ? -4.286 19.757 0.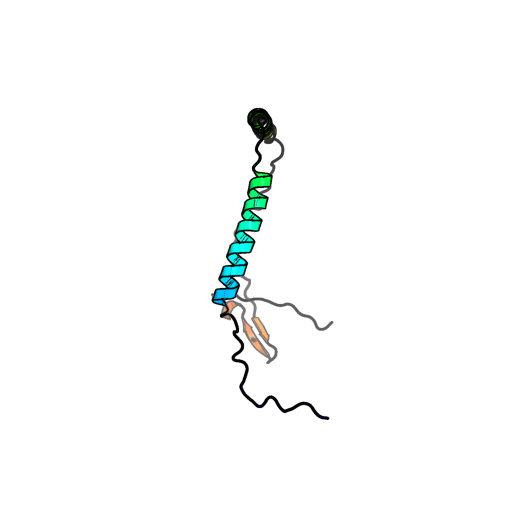569 1.00 63.50 74 THR A C 1
ATOM 570 O O . THR A 1 74 ? -5.090 20.085 1.434 1.00 63.50 74 THR A O 1
ATOM 573 N N . ASP A 1 75 ? -4.464 20.079 -0.713 1.00 67.88 75 ASP A N 1
ATOM 574 C CA . ASP A 1 75 ? -5.803 20.331 -1.221 1.00 67.88 75 ASP A CA 1
ATOM 575 C C . ASP A 1 75 ? -6.445 18.948 -1.354 1.00 67.88 75 ASP A C 1
ATOM 577 O O . ASP A 1 75 ? -6.399 18.303 -2.402 1.00 67.88 75 ASP A O 1
ATOM 581 N N . ARG A 1 76 ? -6.894 18.404 -0.211 1.00 69.25 76 ARG A N 1
ATOM 582 C CA . ARG A 1 76 ? -7.646 17.146 -0.158 1.00 69.25 76 ARG A CA 1
ATOM 583 C C . ARG A 1 76 ? -8.999 17.419 -0.787 1.00 69.25 76 ARG A C 1
ATOM 585 O O . ARG A 1 76 ? -9.988 17.629 -0.091 1.00 69.25 76 ARG A O 1
ATOM 592 N N . GLN A 1 77 ? -9.023 17.436 -2.107 1.00 77.75 77 GLN A N 1
ATOM 593 C CA . GLN A 1 77 ? -10.263 17.427 -2.845 1.00 77.75 77 GLN A CA 1
ATOM 594 C C . GLN A 1 77 ? -10.895 16.052 -2.659 1.00 77.75 77 GLN A C 1
ATOM 596 O O . GLN A 1 77 ? -10.218 15.020 -2.721 1.00 77.75 77 GLN A O 1
ATOM 601 N N . ASN A 1 78 ? -12.193 16.046 -2.368 1.00 83.25 78 ASN A N 1
ATOM 602 C CA . ASN A 1 78 ? -12.952 14.807 -2.322 1.00 83.25 78 ASN A CA 1
ATOM 603 C C . ASN A 1 78 ? -12.830 14.099 -3.675 1.00 83.25 78 ASN A C 1
ATOM 605 O O . ASN A 1 78 ? -12.787 14.750 -4.722 1.00 83.25 78 ASN A O 1
ATOM 609 N N . ALA A 1 79 ? -12.781 12.766 -3.647 1.00 83.81 79 ALA A N 1
ATOM 610 C CA . ALA A 1 79 ? -12.834 11.987 -4.874 1.00 83.81 79 ALA A CA 1
ATOM 611 C C . ALA A 1 79 ? -14.107 12.369 -5.659 1.00 83.81 79 ALA A C 1
ATOM 613 O O . ALA A 1 79 ? -15.173 12.475 -5.044 1.00 83.81 79 ALA A O 1
ATOM 614 N N . PRO A 1 80 ? -14.016 12.599 -6.983 1.00 85.62 80 PRO A N 1
ATOM 615 C CA . PRO A 1 80 ? -15.190 12.838 -7.810 1.00 85.62 80 PRO A CA 1
ATOM 616 C C . PRO A 1 80 ? -16.174 11.681 -7.671 1.00 85.62 80 PRO A C 1
ATOM 618 O O . PRO A 1 80 ? -15.772 10.518 -7.739 1.00 85.62 80 PRO A O 1
ATOM 621 N N . ASP A 1 81 ? -17.452 12.000 -7.488 1.00 90.94 81 ASP A N 1
ATOM 622 C CA . ASP A 1 81 ? -18.470 10.965 -7.402 1.00 90.94 81 ASP A CA 1
ATOM 623 C C . ASP A 1 81 ? -18.835 10.466 -8.799 1.00 90.94 81 ASP A C 1
ATOM 625 O O . ASP A 1 81 ? -19.046 11.254 -9.727 1.00 90.94 81 ASP A O 1
ATOM 629 N N . PHE A 1 82 ? -18.905 9.149 -8.950 1.00 91.19 82 PHE A N 1
ATOM 630 C CA . PHE A 1 82 ? -19.365 8.515 -10.172 1.00 91.19 82 PHE A CA 1
ATOM 631 C C . PHE A 1 82 ? -20.049 7.190 -9.866 1.00 91.19 82 PHE A C 1
ATOM 633 O O . PHE A 1 82 ? -19.711 6.492 -8.910 1.00 91.19 82 PHE A O 1
ATOM 640 N N . THR A 1 83 ? -20.990 6.830 -10.735 1.00 94.38 83 THR A N 1
ATOM 641 C CA . THR A 1 83 ? -21.741 5.579 -10.647 1.00 94.38 83 THR A CA 1
ATOM 642 C C . THR A 1 83 ? -21.377 4.680 -11.819 1.00 94.38 83 THR A C 1
ATOM 644 O O . THR A 1 83 ? -21.528 5.080 -12.976 1.00 94.38 83 THR A O 1
ATOM 647 N N . LEU A 1 84 ? -20.945 3.456 -11.528 1.00 91.56 84 LEU A N 1
ATOM 648 C CA . LEU A 1 84 ? -20.668 2.421 -12.525 1.00 91.56 84 LEU A CA 1
ATOM 649 C C . LEU A 1 84 ? -21.627 1.247 -12.358 1.00 91.56 84 LEU A C 1
ATOM 651 O O . LEU A 1 84 ? -22.314 1.121 -11.346 1.00 91.56 84 LEU A O 1
ATOM 655 N N . SER A 1 85 ? -21.691 0.412 -13.389 1.00 93.06 85 SER A N 1
ATOM 656 C CA . SER A 1 85 ? -22.316 -0.903 -13.263 1.00 93.06 85 SER A CA 1
ATOM 657 C C . SER A 1 85 ? -21.238 -1.904 -12.862 1.00 93.06 85 SER A C 1
ATOM 659 O O . SER A 1 85 ? -20.151 -1.883 -13.444 1.00 93.06 85 SER A O 1
ATOM 661 N N . ASP A 1 86 ? -21.513 -2.729 -11.857 1.00 90.50 86 ASP A N 1
ATOM 662 C CA . ASP A 1 86 ? -20.635 -3.837 -11.485 1.00 90.50 86 ASP A CA 1
ATOM 663 C C . ASP A 1 86 ? -20.763 -5.012 -12.477 1.00 90.50 86 ASP A C 1
ATOM 665 O O . ASP A 1 86 ? -21.433 -4.919 -13.511 1.00 90.50 86 ASP A O 1
ATOM 669 N N . LEU A 1 87 ? -20.099 -6.130 -12.175 1.00 90.56 87 LEU A N 1
ATOM 670 C CA . LEU A 1 87 ? -20.118 -7.333 -13.016 1.00 90.56 87 LEU A CA 1
ATOM 671 C C . LEU A 1 87 ? -21.502 -7.996 -13.095 1.00 90.56 87 LEU A C 1
ATOM 673 O O . LEU A 1 87 ? -21.797 -8.671 -14.080 1.00 90.56 87 LEU A O 1
ATOM 677 N N . ASP A 1 88 ? -22.345 -7.764 -12.093 1.00 94.88 88 ASP A N 1
ATOM 678 C CA . ASP A 1 88 ? -23.714 -8.264 -12.000 1.00 94.88 88 ASP A CA 1
ATOM 679 C C . ASP A 1 88 ? -24.734 -7.222 -12.504 1.00 94.88 88 ASP A C 1
ATOM 681 O O . ASP A 1 88 ? -25.946 -7.401 -12.370 1.00 94.88 88 ASP A O 1
ATOM 685 N N . ASN A 1 89 ? -24.247 -6.141 -13.129 1.00 93.06 89 ASN A N 1
ATOM 686 C CA . ASN A 1 89 ? -25.025 -5.028 -13.665 1.00 93.06 89 ASN A CA 1
ATOM 687 C C . ASN A 1 89 ? -25.796 -4.219 -12.594 1.00 93.06 89 ASN A C 1
ATOM 689 O O . ASN A 1 89 ? -26.754 -3.506 -12.915 1.00 93.06 89 ASN A O 1
ATOM 693 N N . ASN A 1 90 ? -25.375 -4.283 -11.327 1.00 95.25 90 ASN A N 1
ATOM 694 C CA . ASN A 1 90 ? -25.876 -3.403 -10.274 1.00 95.25 90 ASN A CA 1
ATOM 695 C C . ASN A 1 90 ? -25.226 -2.027 -10.385 1.00 95.25 90 ASN A C 1
ATOM 697 O O . ASN A 1 90 ? -24.045 -1.896 -10.701 1.00 95.25 90 ASN A O 1
ATOM 701 N N . ARG A 1 91 ? -25.989 -0.980 -10.074 1.00 95.81 91 ARG A N 1
ATOM 702 C CA . ARG A 1 91 ? -25.487 0.396 -10.039 1.00 95.81 91 ARG A CA 1
ATOM 703 C C . ARG A 1 91 ? -24.792 0.647 -8.704 1.00 95.81 91 ARG A C 1
ATOM 705 O O .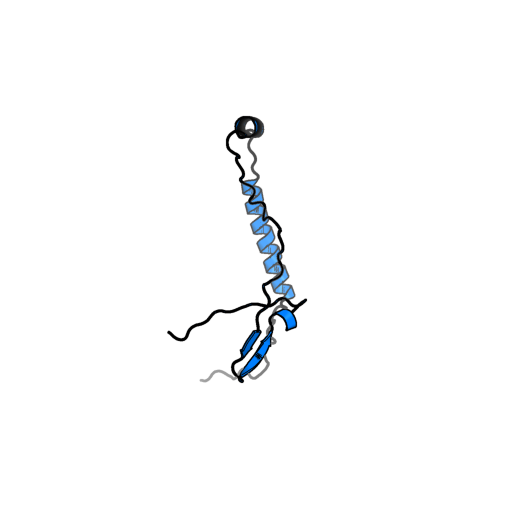 ARG A 1 91 ? -25.449 0.598 -7.671 1.00 95.81 91 ARG A O 1
ATOM 712 N N . VAL A 1 92 ? -23.496 0.941 -8.747 1.00 93.25 92 VAL A N 1
ATOM 713 C CA . VAL A 1 92 ? -22.651 1.190 -7.572 1.00 93.25 92 VAL A CA 1
ATOM 714 C C . VAL A 1 92 ? -22.028 2.576 -7.684 1.00 93.25 92 VAL A C 1
ATOM 716 O O . VAL A 1 92 ? -21.460 2.910 -8.729 1.00 93.25 92 VAL A O 1
ATOM 719 N N . SER A 1 93 ? -22.136 3.387 -6.629 1.00 93.62 93 SER A N 1
ATOM 720 C CA . SER A 1 93 ? -21.527 4.716 -6.560 1.00 93.62 93 SER A CA 1
ATOM 721 C C . SER A 1 93 ? -20.261 4.706 -5.708 1.00 93.62 93 SER A C 1
ATOM 723 O O . SER A 1 93 ? -20.183 4.001 -4.703 1.00 93.62 93 SER A O 1
ATOM 725 N N . ILE A 1 94 ? -19.262 5.522 -6.055 1.00 91.94 94 ILE A N 1
ATOM 726 C CA . ILE A 1 94 ? -18.087 5.694 -5.182 1.00 91.94 94 ILE A CA 1
ATOM 727 C C . ILE A 1 94 ? -18.472 6.340 -3.849 1.00 91.94 94 ILE A C 1
ATOM 729 O O . ILE A 1 94 ? -17.897 5.998 -2.812 1.00 91.94 94 ILE A O 1
ATOM 733 N N . SER A 1 95 ? -19.466 7.229 -3.853 1.00 92.19 95 SER A N 1
ATOM 734 C CA . SER A 1 95 ? -20.011 7.830 -2.636 1.00 92.19 95 SER A CA 1
ATOM 735 C C . SER A 1 95 ? -20.541 6.817 -1.616 1.00 92.19 95 SER A C 1
ATOM 737 O O . SER A 1 95 ? -20.523 7.129 -0.422 1.00 92.19 95 SER A O 1
ATOM 739 N N . ASP A 1 96 ? -20.922 5.607 -2.035 1.00 91.75 96 ASP A N 1
ATOM 740 C CA . ASP A 1 96 ? -21.386 4.543 -1.135 1.00 91.75 96 ASP A CA 1
ATOM 741 C C . ASP A 1 96 ? -20.258 4.002 -0.231 1.00 91.75 96 ASP A C 1
ATOM 743 O O . ASP A 1 96 ? -20.520 3.443 0.833 1.00 91.75 96 ASP A O 1
ATOM 747 N N . TYR A 1 97 ? -18.991 4.218 -0.612 1.00 91.06 97 TYR A N 1
ATOM 748 C CA . TYR A 1 97 ? -17.801 3.776 0.128 1.00 91.06 97 TYR A CA 1
ATOM 749 C C . TYR A 1 97 ? -17.133 4.889 0.951 1.00 91.06 97 TYR A C 1
ATOM 751 O O . TYR A 1 97 ? -16.004 4.733 1.432 1.00 91.06 97 TYR A O 1
ATOM 759 N N . GLN A 1 98 ? -17.809 6.026 1.135 1.00 89.19 98 GLN A N 1
ATOM 760 C CA . GLN A 1 98 ? -17.304 7.120 1.966 1.00 89.19 98 GLN A CA 1
ATOM 761 C C . GLN A 1 98 ? -16.966 6.648 3.389 1.00 89.19 98 GLN A C 1
ATOM 763 O O . GLN A 1 98 ? -17.688 5.873 4.009 1.00 89.19 98 GLN A O 1
ATOM 768 N N . GLY A 1 99 ? -15.838 7.127 3.917 1.00 89.06 99 GLY A N 1
ATOM 769 C CA . GLY A 1 99 ? -15.342 6.734 5.240 1.00 89.06 99 GLY A CA 1
ATOM 770 C C . GLY A 1 99 ? -14.593 5.397 5.275 1.00 89.06 99 GLY A C 1
ATOM 771 O O . GLY A 1 99 ? -14.015 5.069 6.309 1.00 89.06 99 GLY A O 1
ATOM 772 N N . SER A 1 100 ? -14.532 4.666 4.157 1.00 87.62 100 SER A N 1
ATOM 773 C CA . SER A 1 100 ? -13.749 3.433 4.021 1.00 87.62 100 SER A CA 1
ATOM 774 C C . SER A 1 100 ? -12.521 3.642 3.133 1.00 87.62 100 SER A C 1
ATOM 776 O O . SER A 1 100 ? -12.566 4.362 2.134 1.00 87.62 100 SER A O 1
ATOM 778 N N . VAL A 1 101 ? -11.403 2.993 3.478 1.00 88.69 101 VAL A N 1
ATOM 779 C CA . VAL A 1 101 ? -10.207 2.974 2.622 1.00 88.69 101 VAL A CA 1
ATOM 780 C C . VAL A 1 101 ? -10.491 2.071 1.425 1.00 88.69 101 VAL A C 1
ATOM 782 O O . VAL A 1 101 ? -10.536 0.851 1.562 1.00 88.69 101 VAL A O 1
ATOM 785 N N . THR A 1 102 ? -10.691 2.683 0.260 1.00 87.88 102 THR A N 1
ATOM 786 C CA . THR A 1 102 ? -11.095 1.993 -0.972 1.00 87.88 102 THR A CA 1
ATOM 787 C C . THR A 1 102 ? -9.971 2.043 -2.001 1.00 87.88 102 THR A C 1
ATOM 789 O O . THR A 1 102 ? -9.314 3.071 -2.159 1.00 87.88 102 THR A O 1
ATOM 792 N N . ILE A 1 103 ? -9.749 0.934 -2.709 1.00 88.94 103 ILE A N 1
ATOM 793 C CA . ILE A 1 103 ? -8.753 0.822 -3.781 1.00 88.94 103 ILE A CA 1
ATOM 794 C C . ILE A 1 103 ? -9.493 0.682 -5.107 1.00 88.94 103 ILE A C 1
ATOM 796 O O . ILE A 1 103 ? -10.285 -0.242 -5.279 1.00 88.94 103 ILE A O 1
ATOM 800 N N . LEU A 1 104 ? -9.208 1.580 -6.050 1.00 87.44 104 LEU A N 1
ATOM 801 C CA . LEU A 1 104 ? -9.726 1.501 -7.410 1.00 87.44 104 LEU A CA 1
ATOM 802 C C . LEU A 1 104 ? -8.700 0.812 -8.313 1.00 87.44 104 LEU A C 1
ATOM 804 O O . LEU A 1 104 ? -7.558 1.261 -8.417 1.00 87.44 104 LEU A O 1
ATOM 808 N N . LEU A 1 105 ? -9.119 -0.273 -8.963 1.00 88.38 105 LEU A N 1
ATOM 809 C CA . LEU A 1 105 ? -8.301 -1.022 -9.910 1.00 88.38 105 LEU A CA 1
ATOM 810 C C . LEU A 1 105 ? -8.851 -0.831 -11.325 1.00 88.38 105 LEU A C 1
ATOM 812 O O . LEU A 1 105 ? -9.997 -1.176 -11.596 1.00 88.38 105 LEU A O 1
ATOM 816 N N . PHE A 1 106 ? -8.024 -0.308 -12.229 1.00 88.00 106 PHE A N 1
ATOM 817 C CA . PHE A 1 106 ? -8.351 -0.208 -13.649 1.00 88.00 106 PHE A CA 1
ATOM 818 C C . PHE A 1 106 ? -7.785 -1.422 -14.379 1.00 88.00 106 PHE A C 1
ATOM 820 O O . PHE A 1 106 ? -6.572 -1.633 -14.378 1.00 88.00 106 PHE A O 1
ATOM 827 N N . TRP A 1 107 ? -8.652 -2.213 -15.007 1.00 89.12 107 TRP A N 1
ATOM 828 C CA . TRP A 1 107 ? -8.243 -3.330 -15.853 1.00 89.12 107 TRP A CA 1
ATOM 829 C C . TRP A 1 107 ? -8.907 -3.245 -17.228 1.00 89.12 107 TRP A C 1
ATOM 831 O O . TRP A 1 107 ? -9.993 -2.689 -17.384 1.00 89.12 107 TRP A O 1
ATOM 841 N N . THR A 1 108 ? -8.251 -3.830 -18.223 1.00 87.94 108 THR A N 1
ATOM 842 C CA . THR A 1 108 ? -8.761 -4.014 -19.587 1.00 87.94 108 THR A CA 1
ATOM 843 C C . THR A 1 108 ? -8.509 -5.461 -20.007 1.00 87.94 108 THR A C 1
ATOM 845 O O . THR A 1 108 ? -7.618 -6.116 -19.465 1.00 87.94 108 THR A O 1
ATOM 848 N N . THR A 1 109 ? -9.302 -5.982 -20.942 1.00 93.00 109 THR A N 1
ATOM 849 C CA . THR A 1 109 ? -9.120 -7.327 -21.517 1.00 93.00 109 THR A CA 1
ATOM 850 C C . THR A 1 109 ? -8.354 -7.313 -22.844 1.00 93.00 109 THR A C 1
ATOM 852 O O . THR A 1 109 ? -8.173 -8.374 -23.441 1.00 93.00 109 THR A O 1
ATOM 855 N N . TRP A 1 110 ? -7.913 -6.136 -23.301 1.00 66.25 110 TRP A N 1
ATOM 856 C CA . TRP A 1 110 ? -7.260 -5.914 -24.591 1.00 66.25 110 TRP A CA 1
ATOM 857 C C . TRP A 1 110 ? -6.404 -4.646 -24.579 1.00 66.25 110 TRP A C 1
ATOM 859 O O . TRP A 1 110 ? -6.815 -3.663 -23.910 1.00 66.25 110 TRP A O 1
#

pLDDT: mean 70.89, std 15.19, range [38.31, 95.81]

Sequence (110 aa):
MTLPPCGDSPARAYTPSMNDLNSLINVNCMNYVEEKIKQKLNIPQHNSVILVILLFGILFLPSLSNASYVSIQTDRQNAPDFTLSDLDNNRVSISDYQGSVTILLFWTTW

Foldseek 3Di:
DDDDDPDDDPPPPPPPPPVNVVVVVVVVVVVVVVVVVVVVPPDPPCVVVVVVVVVVCVVPPPPPDPPPPPPPPPPVDDDDWDWDQDPVRDTDIPVVQPPHDDDDDDDDPD

Radius of gyration: 34.23 Å; chains: 1; bounding box: 71×90×50 Å